Protein AF-A0A921KR02-F1 (afdb_monomer_lite)

Structure (mmCIF, N/CA/C/O backbone):
data_AF-A0A921KR02-F1
#
_entry.id   AF-A0A921KR02-F1
#
loop_
_atom_site.group_PDB
_atom_site.id
_atom_site.type_symbol
_atom_site.label_atom_id
_atom_site.label_alt_id
_atom_site.label_comp_id
_atom_site.label_asym_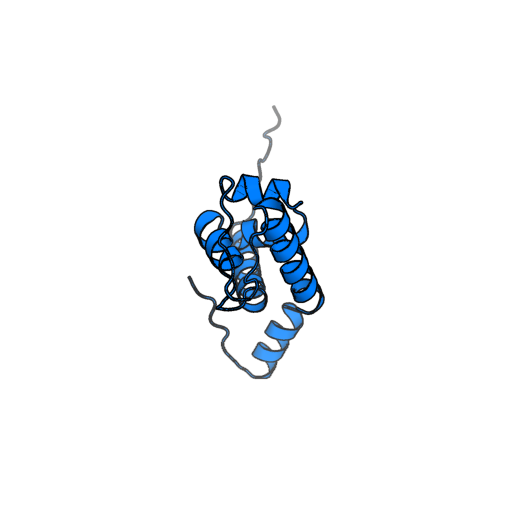id
_atom_site.label_entity_id
_atom_site.label_seq_id
_atom_site.pdbx_PDB_ins_code
_atom_site.Cartn_x
_atom_site.Cartn_y
_atom_site.Cartn_z
_atom_site.occupancy
_atom_site.B_iso_or_equiv
_atom_site.auth_seq_id
_atom_site.auth_comp_id
_atom_site.auth_asym_id
_atom_site.auth_atom_id
_atom_site.pdbx_PDB_model_num
ATOM 1 N N . MET A 1 1 ? -11.775 42.206 -8.673 1.00 41.41 1 MET A N 1
ATOM 2 C CA . MET A 1 1 ? -10.597 41.391 -8.320 1.00 41.41 1 MET A CA 1
ATOM 3 C C . MET A 1 1 ? -11.109 40.276 -7.444 1.00 41.41 1 MET A C 1
ATOM 5 O O . MET A 1 1 ? -11.456 40.528 -6.302 1.00 41.41 1 MET A O 1
ATOM 9 N N . THR A 1 2 ? -11.335 39.119 -8.049 1.00 40.47 2 THR A N 1
ATOM 10 C CA . THR A 1 2 ? -11.981 37.967 -7.421 1.00 40.47 2 THR A CA 1
ATOM 11 C C . THR A 1 2 ? -10.914 37.214 -6.638 1.00 40.47 2 THR A C 1
ATOM 13 O O . THR A 1 2 ? -9.954 36.733 -7.236 1.00 40.47 2 THR A O 1
ATOM 16 N N . GLU A 1 3 ? -11.042 37.176 -5.315 1.00 45.16 3 GLU A N 1
ATOM 17 C CA . GLU A 1 3 ? -10.240 36.295 -4.470 1.00 45.16 3 GLU A CA 1
ATOM 18 C C . GLU A 1 3 ? -10.569 34.849 -4.851 1.00 45.16 3 GLU A C 1
ATOM 20 O O . GLU A 1 3 ? -11.730 34.442 -4.868 1.00 45.16 3 GLU A O 1
ATOM 25 N N . ASN A 1 4 ? -9.540 34.106 -5.243 1.00 53.47 4 ASN A N 1
ATOM 26 C CA . ASN A 1 4 ? -9.606 32.684 -5.532 1.00 53.47 4 ASN A CA 1
ATOM 27 C C . ASN A 1 4 ? -9.449 31.953 -4.188 1.00 53.47 4 ASN A C 1
ATOM 29 O O . ASN A 1 4 ? -8.367 32.054 -3.606 1.00 53.47 4 ASN A O 1
ATOM 33 N N . PRO A 1 5 ? -10.467 31.263 -3.642 1.00 53.84 5 PRO A N 1
ATOM 34 C CA . PRO A 1 5 ? -10.262 30.467 -2.449 1.00 53.84 5 PRO A CA 1
ATOM 35 C C . PRO A 1 5 ? -9.620 29.151 -2.887 1.00 53.84 5 PRO A C 1
ATOM 37 O O . PRO A 1 5 ? -10.306 28.191 -3.234 1.00 53.84 5 PRO A O 1
ATOM 40 N N . GLU A 1 6 ? -8.288 29.101 -2.891 1.00 56.47 6 GLU A N 1
ATOM 41 C CA . GLU A 1 6 ? -7.598 27.833 -2.672 1.00 56.47 6 GLU A CA 1
ATOM 42 C C . GLU A 1 6 ? -8.106 27.318 -1.325 1.00 56.47 6 GLU A C 1
ATOM 44 O O . GLU A 1 6 ? -7.750 27.848 -0.278 1.00 56.47 6 GLU A O 1
ATOM 49 N N . ASN A 1 7 ? -9.050 26.379 -1.348 1.00 56.28 7 ASN A N 1
ATOM 50 C CA . ASN A 1 7 ? -9.529 25.727 -0.143 1.00 56.28 7 ASN A CA 1
ATOM 51 C C . ASN A 1 7 ? -8.485 24.657 0.205 1.00 56.28 7 ASN A C 1
ATOM 53 O O . ASN A 1 7 ? -8.483 23.621 -0.468 1.00 56.28 7 ASN A O 1
ATOM 57 N N . PRO A 1 8 ? -7.570 24.878 1.173 1.00 59.44 8 PRO A N 1
ATOM 58 C CA . PRO A 1 8 ? -6.733 23.788 1.651 1.00 59.44 8 PRO A CA 1
ATOM 59 C C . PRO A 1 8 ? -7.681 22.687 2.127 1.00 59.44 8 PRO A C 1
ATOM 61 O O . PRO A 1 8 ? -8.652 22.977 2.830 1.00 59.44 8 PRO A O 1
ATOM 64 N N . GLU A 1 9 ? -7.468 21.453 1.669 1.00 62.94 9 GLU A N 1
ATOM 65 C CA . GLU A 1 9 ? -8.319 20.315 2.023 1.00 62.94 9 GLU A CA 1
ATOM 66 C C . GLU A 1 9 ? -8.625 20.333 3.528 1.00 62.94 9 GLU A C 1
ATOM 68 O O . GLU A 1 9 ? -7.728 20.527 4.350 1.00 62.94 9 GLU A O 1
ATOM 73 N N . ASN A 1 10 ? -9.906 20.199 3.886 1.00 72.56 10 ASN A N 1
ATOM 74 C CA . ASN A 1 10 ? -10.345 20.260 5.277 1.00 72.56 10 ASN A CA 1
ATOM 75 C C . ASN A 1 10 ? -9.516 19.258 6.113 1.00 72.56 10 ASN A C 1
ATOM 77 O O . ASN A 1 10 ? -9.566 18.061 5.814 1.00 72.56 10 ASN A O 1
ATOM 81 N N . PRO A 1 11 ? -8.795 19.698 7.161 1.00 70.94 11 PRO A N 1
ATOM 82 C CA . PRO A 1 11 ? -7.875 18.846 7.914 1.00 70.94 11 PRO A CA 1
ATOM 83 C C . PRO A 1 11 ? -8.544 17.598 8.503 1.00 70.94 11 PRO A C 1
ATOM 85 O O . PRO A 1 11 ? -7.907 16.552 8.616 1.00 70.94 11 PRO A O 1
ATOM 88 N N . GLU A 1 12 ? -9.837 17.662 8.826 1.00 71.44 12 GLU A N 1
ATOM 89 C CA . GLU A 1 12 ? -10.600 16.498 9.292 1.00 71.44 12 GLU A CA 1
ATOM 90 C C . GLU A 1 12 ? -10.746 15.419 8.206 1.00 71.44 12 GLU A C 1
ATOM 92 O O . GLU A 1 12 ? -10.611 14.227 8.490 1.00 71.44 12 GLU A O 1
ATOM 97 N N . ILE A 1 13 ? -10.956 15.830 6.949 1.00 74.94 13 ILE A N 1
ATOM 98 C CA . ILE A 1 13 ? -11.045 14.926 5.794 1.00 74.94 13 ILE A CA 1
ATOM 99 C C . ILE A 1 13 ? -9.684 14.278 5.547 1.00 74.94 13 ILE A C 1
ATOM 101 O O . ILE A 1 13 ? -9.606 13.064 5.345 1.00 74.94 13 ILE A O 1
ATOM 105 N N . THR A 1 14 ? -8.603 15.055 5.625 1.00 81.62 14 THR A N 1
ATOM 106 C CA . THR A 1 14 ? -7.235 14.546 5.472 1.00 81.62 14 THR A CA 1
ATOM 107 C C . THR A 1 14 ? -6.900 13.524 6.563 1.00 81.62 14 THR A C 1
ATOM 109 O O . THR A 1 14 ? -6.392 12.446 6.259 1.00 81.62 14 THR A O 1
ATOM 112 N N . HIS A 1 15 ? -7.248 13.800 7.824 1.00 83.94 15 HIS A N 1
ATOM 113 C CA . HIS A 1 15 ? -7.007 12.880 8.940 1.00 83.94 15 HIS A CA 1
ATOM 114 C C . HIS A 1 15 ? -7.783 11.564 8.809 1.00 83.94 15 HIS A C 1
ATOM 116 O O . HIS A 1 15 ? -7.213 10.492 9.024 1.00 83.94 15 HIS A O 1
ATOM 122 N N . GLU A 1 16 ? -9.066 11.619 8.448 1.00 85.25 16 GLU A N 1
ATOM 123 C CA . GLU A 1 16 ? -9.872 10.409 8.255 1.00 85.25 16 GLU A CA 1
ATOM 124 C C . GLU A 1 16 ? -9.396 9.604 7.036 1.00 85.25 16 GLU A C 1
ATOM 126 O O . GLU A 1 16 ? -9.332 8.374 7.088 1.00 85.25 16 GLU A O 1
ATOM 131 N N . THR A 1 17 ? -8.974 10.281 5.966 1.00 87.00 17 THR A N 1
ATOM 132 C CA . THR A 1 17 ? -8.399 9.635 4.775 1.00 87.00 17 THR A CA 1
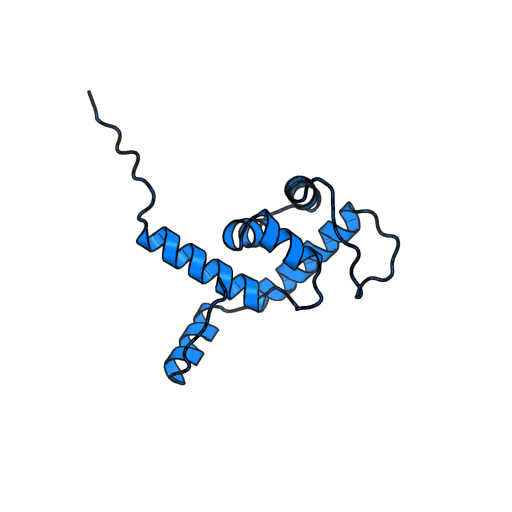ATOM 133 C C . THR A 1 17 ? -7.093 8.915 5.107 1.00 87.00 17 THR A C 1
ATOM 135 O O . THR A 1 17 ? -6.931 7.743 4.765 1.00 87.00 17 THR A O 1
ATOM 138 N N . GLU A 1 18 ? -6.188 9.564 5.842 1.00 88.56 18 GLU A N 1
ATOM 139 C CA . GLU A 1 18 ? -4.946 8.947 6.326 1.00 88.56 18 GLU A CA 1
ATOM 140 C C . GLU A 1 18 ? -5.226 7.758 7.252 1.00 88.56 18 GLU A C 1
ATOM 142 O O . GLU A 1 18 ? -4.610 6.695 7.135 1.00 88.56 18 GLU A O 1
ATOM 147 N N . ARG A 1 19 ? -6.203 7.895 8.153 1.00 88.19 19 ARG A N 1
ATOM 148 C CA . ARG A 1 19 ? -6.617 6.822 9.061 1.00 88.19 19 ARG A CA 1
ATOM 149 C C . ARG A 1 19 ? -7.130 5.602 8.295 1.00 88.19 19 ARG A C 1
ATOM 151 O O . ARG A 1 19 ? -6.713 4.477 8.582 1.00 88.19 19 ARG A O 1
ATOM 158 N N . ARG A 1 20 ? -7.996 5.818 7.304 1.00 89.88 20 ARG A N 1
ATOM 159 C CA . ARG A 1 20 ? -8.528 4.768 6.423 1.00 89.88 20 ARG A CA 1
ATOM 160 C C . ARG A 1 20 ? -7.430 4.123 5.591 1.00 89.88 20 ARG A C 1
ATOM 162 O O . ARG A 1 20 ? -7.398 2.897 5.482 1.00 89.88 20 ARG A O 1
ATOM 169 N N . ALA A 1 21 ? -6.498 4.913 5.065 1.00 91.88 21 ALA A N 1
ATOM 170 C CA . ALA A 1 21 ? -5.365 4.394 4.313 1.00 91.88 21 ALA A CA 1
ATOM 171 C C . ALA A 1 21 ? -4.486 3.477 5.170 1.00 91.88 21 ALA A C 1
ATOM 173 O O . ALA A 1 21 ? -4.172 2.369 4.745 1.00 91.88 21 ALA A O 1
ATOM 174 N N . ARG A 1 22 ? -4.160 3.883 6.403 1.00 91.06 22 ARG A N 1
ATOM 175 C CA . ARG A 1 22 ? -3.393 3.053 7.348 1.00 91.06 22 ARG A CA 1
ATOM 176 C C . ARG A 1 22 ? -4.100 1.742 7.667 1.00 91.06 22 ARG A C 1
ATOM 178 O O . ARG A 1 22 ? -3.467 0.694 7.614 1.00 91.06 22 ARG A O 1
ATOM 185 N N . LEU A 1 23 ? -5.403 1.790 7.955 1.00 90.50 23 LEU A N 1
ATOM 186 C CA . LEU A 1 23 ? -6.186 0.585 8.234 1.00 90.50 23 LEU A CA 1
ATOM 187 C C . LEU A 1 23 ? -6.205 -0.362 7.028 1.00 90.50 23 LEU A C 1
ATOM 189 O O . LEU A 1 23 ? -5.917 -1.546 7.174 1.00 90.50 23 LEU A O 1
ATOM 193 N N . THR A 1 24 ? -6.485 0.170 5.837 1.00 91.88 24 THR A N 1
ATOM 194 C CA . THR A 1 24 ? -6.483 -0.610 4.591 1.00 91.88 24 THR A CA 1
ATOM 195 C C . THR A 1 24 ? -5.111 -1.230 4.349 1.00 91.88 24 THR A C 1
ATOM 197 O O . THR A 1 24 ? -5.014 -2.417 4.057 1.00 91.88 24 THR A O 1
ATOM 200 N N . TRP A 1 25 ? -4.042 -0.450 4.529 1.00 91.75 25 TRP A N 1
ATOM 201 C CA . TRP A 1 25 ? -2.671 -0.919 4.364 1.00 91.75 25 TRP A CA 1
ATOM 202 C C . TRP A 1 25 ? -2.321 -2.038 5.349 1.00 91.75 25 TRP A C 1
ATOM 204 O O . TRP A 1 25 ? -1.694 -3.017 4.962 1.00 91.75 25 TRP A O 1
ATOM 214 N N . SER A 1 26 ? -2.767 -1.943 6.606 1.00 88.31 26 SER A N 1
ATOM 215 C CA . SER A 1 26 ? -2.584 -3.004 7.607 1.00 88.31 26 SER A CA 1
ATOM 216 C C . SER A 1 26 ? -3.339 -4.295 7.279 1.00 88.31 26 SER A C 1
ATOM 218 O O . SER A 1 26 ? -2.895 -5.363 7.685 1.00 88.31 26 SER A O 1
ATOM 220 N N . LEU A 1 27 ? -4.461 -4.218 6.559 1.00 86.69 27 LEU A N 1
ATOM 221 C CA . LEU A 1 27 ? -5.190 -5.399 6.074 1.00 86.69 27 LEU A CA 1
ATOM 222 C C . LEU A 1 27 ? -4.579 -5.971 4.784 1.00 86.69 27 LEU A C 1
ATOM 224 O O . LEU A 1 27 ? -4.738 -7.152 4.490 1.00 86.69 27 LEU A O 1
ATOM 228 N N . LEU A 1 28 ? -3.892 -5.126 4.016 1.00 89.12 28 LEU A N 1
ATOM 229 C CA . LEU A 1 28 ? -3.277 -5.454 2.735 1.00 89.12 28 LEU A CA 1
ATOM 230 C C . LEU A 1 28 ? -1.895 -6.110 2.873 1.00 89.12 28 LEU A C 1
ATOM 232 O O . LEU A 1 28 ? -1.575 -7.056 2.145 1.00 89.12 28 LEU A O 1
ATOM 236 N N . ALA A 1 29 ? -1.054 -5.546 3.742 1.00 84.38 29 ALA A N 1
ATOM 237 C CA . ALA A 1 29 ? 0.349 -5.903 3.877 1.00 84.38 29 ALA A CA 1
ATOM 238 C C . ALA A 1 29 ? 0.508 -7.130 4.782 1.00 84.38 29 ALA A C 1
ATOM 240 O O . ALA A 1 29 ? 0.208 -7.088 5.975 1.00 84.38 29 ALA A O 1
ATOM 241 N N . GLU A 1 30 ? 1.024 -8.223 4.225 1.00 80.81 30 GLU A N 1
ATOM 242 C CA . GLU A 1 30 ? 1.461 -9.360 5.033 1.00 80.81 30 GLU A CA 1
ATOM 243 C C . GLU A 1 30 ? 2.792 -9.029 5.729 1.00 80.81 30 GLU A C 1
ATOM 245 O O . GLU A 1 30 ? 3.632 -8.353 5.131 1.00 80.81 30 GLU A O 1
ATOM 250 N N . PRO A 1 31 ? 3.048 -9.536 6.951 1.00 76.62 31 PRO A N 1
ATOM 251 C CA . PRO A 1 31 ? 4.294 -9.263 7.676 1.00 76.62 31 PRO A CA 1
ATOM 252 C C . PRO A 1 31 ? 5.576 -9.623 6.908 1.00 76.62 31 PRO A C 1
ATOM 254 O O . PRO A 1 31 ? 6.633 -9.066 7.186 1.00 76.62 31 PRO A O 1
ATOM 257 N N . SER A 1 32 ? 5.494 -10.556 5.957 1.00 80.06 32 SER A N 1
ATOM 258 C CA . SER A 1 32 ? 6.608 -10.996 5.110 1.00 80.06 32 SER A CA 1
ATOM 259 C C . SER A 1 32 ? 6.727 -10.254 3.770 1.00 80.06 32 SER A C 1
ATOM 261 O O . SER A 1 32 ? 7.638 -10.555 3.000 1.00 80.06 32 SER A O 1
ATOM 263 N N . ASP A 1 33 ? 5.828 -9.314 3.461 1.00 87.25 33 ASP A N 1
ATOM 264 C CA . ASP A 1 33 ? 5.837 -8.542 2.211 1.00 87.25 33 ASP A CA 1
ATOM 265 C C . ASP A 1 33 ? 6.813 -7.355 2.335 1.00 87.25 33 ASP A C 1
ATOM 267 O O . ASP A 1 33 ? 6.470 -6.256 2.781 1.00 87.25 33 ASP A O 1
ATOM 271 N N . ALA A 1 34 ? 8.078 -7.603 1.980 1.00 88.38 34 ALA A N 1
ATOM 272 C CA . ALA A 1 34 ? 9.156 -6.620 2.095 1.00 88.38 34 ALA A CA 1
ATOM 273 C C . ALA A 1 34 ? 8.939 -5.388 1.197 1.00 88.38 34 ALA A C 1
ATOM 275 O O . ALA A 1 34 ? 9.344 -4.281 1.558 1.00 88.38 34 ALA A O 1
ATOM 276 N N . VAL A 1 35 ? 8.276 -5.561 0.048 1.00 90.75 35 VAL A N 1
ATOM 277 C CA . VAL A 1 35 ? 7.949 -4.457 -0.864 1.00 90.75 35 VAL A CA 1
ATOM 278 C C . VAL A 1 35 ? 6.885 -3.556 -0.235 1.00 90.75 35 VAL A C 1
ATOM 280 O O . VAL A 1 35 ? 7.010 -2.333 -0.290 1.00 90.75 35 VAL A O 1
ATOM 283 N N . ALA A 1 36 ? 5.878 -4.134 0.427 1.00 91.25 36 ALA A N 1
ATOM 284 C CA . ALA A 1 36 ? 4.849 -3.364 1.122 1.00 91.25 36 ALA A CA 1
ATOM 285 C C . ALA A 1 36 ? 5.423 -2.592 2.320 1.00 91.25 36 ALA A C 1
ATOM 287 O O . ALA A 1 36 ? 5.054 -1.438 2.555 1.00 91.25 36 ALA A O 1
ATOM 288 N N . LEU A 1 37 ? 6.355 -3.193 3.066 1.00 89.88 37 LEU A N 1
ATOM 289 C CA . LEU A 1 37 ? 7.050 -2.486 4.141 1.00 89.88 37 LEU A CA 1
ATOM 290 C C . LEU A 1 37 ? 7.819 -1.275 3.592 1.00 89.88 37 LEU A C 1
ATOM 292 O O . LEU A 1 37 ? 7.599 -0.155 4.054 1.00 89.88 37 LEU A O 1
ATOM 296 N N . MET A 1 38 ? 8.641 -1.481 2.558 1.00 92.12 38 MET A N 1
ATOM 297 C CA . MET A 1 38 ? 9.428 -0.411 1.938 1.00 92.12 38 MET A CA 1
ATOM 298 C C . MET A 1 38 ? 8.546 0.712 1.376 1.00 92.12 38 MET A C 1
ATOM 300 O O . MET A 1 38 ? 8.839 1.889 1.592 1.00 92.12 38 MET A O 1
ATOM 304 N N . ALA A 1 39 ? 7.456 0.372 0.680 1.00 93.44 39 ALA A N 1
ATOM 305 C CA . ALA A 1 39 ? 6.536 1.361 0.122 1.00 93.44 39 ALA A CA 1
ATOM 306 C C . ALA A 1 39 ? 5.902 2.228 1.217 1.00 93.44 39 ALA A C 1
ATOM 308 O O . ALA A 1 39 ? 5.875 3.453 1.097 1.00 93.44 39 ALA A O 1
ATOM 309 N N . ARG A 1 40 ? 5.459 1.616 2.324 1.00 92.25 40 ARG A N 1
ATOM 310 C CA . ARG A 1 40 ? 4.917 2.356 3.473 1.00 92.25 40 ARG A CA 1
ATOM 311 C C . ARG A 1 40 ? 5.961 3.269 4.105 1.00 92.25 40 ARG A C 1
ATOM 313 O O . ARG A 1 40 ? 5.634 4.408 4.421 1.00 92.25 40 ARG A O 1
ATOM 320 N N . GLU A 1 41 ? 7.173 2.768 4.334 1.00 91.06 41 GLU A N 1
ATOM 321 C CA . GLU A 1 41 ? 8.239 3.526 5.000 1.00 91.06 41 GLU A CA 1
ATOM 322 C C . GLU A 1 41 ? 8.667 4.753 4.194 1.00 91.06 41 GLU A C 1
ATOM 324 O O . GLU A 1 41 ? 8.934 5.801 4.777 1.00 91.06 41 GLU A O 1
ATOM 329 N N . ARG A 1 42 ? 8.698 4.644 2.862 1.00 92.81 42 ARG A N 1
ATOM 330 C CA . ARG A 1 42 ? 9.127 5.741 1.987 1.00 92.81 42 ARG A CA 1
ATOM 331 C C . ARG A 1 42 ? 8.025 6.735 1.655 1.00 92.81 42 ARG A C 1
ATOM 333 O O . ARG A 1 42 ? 8.294 7.929 1.580 1.00 92.81 42 ARG A O 1
ATOM 340 N N . LEU A 1 43 ? 6.808 6.252 1.423 1.00 92.50 43 LEU A N 1
ATOM 341 C CA . LEU A 1 43 ? 5.733 7.057 0.834 1.00 92.50 43 LEU A CA 1
ATOM 342 C C . LEU A 1 43 ? 4.622 7.394 1.834 1.00 92.50 43 LEU A C 1
ATOM 344 O O . LEU A 1 43 ? 3.798 8.270 1.583 1.00 92.50 43 LEU A O 1
ATOM 348 N N . GLY A 1 44 ? 4.572 6.695 2.968 1.00 92.25 44 GLY A N 1
ATOM 349 C CA . GLY A 1 44 ? 3.420 6.711 3.860 1.00 92.25 44 GLY A CA 1
ATOM 350 C C . GLY A 1 44 ? 2.269 5.840 3.344 1.00 92.25 44 GLY A C 1
ATOM 351 O O . GLY A 1 44 ? 2.252 5.370 2.208 1.00 92.25 44 GLY A O 1
ATOM 352 N N . SER A 1 45 ? 1.282 5.587 4.207 1.00 91.81 45 SER A N 1
ATOM 353 C CA . SER A 1 45 ? 0.210 4.623 3.913 1.00 91.81 45 SER A CA 1
ATOM 354 C C . SER A 1 45 ? -0.741 5.082 2.809 1.00 91.81 45 SER A C 1
ATOM 356 O O . SER A 1 45 ? -1.206 4.247 2.038 1.00 91.81 45 SER A O 1
ATOM 358 N N . ARG A 1 46 ? -1.028 6.386 2.708 1.00 92.75 46 ARG A N 1
ATOM 359 C CA . ARG A 1 46 ? -1.930 6.918 1.680 1.00 92.75 46 ARG A CA 1
ATOM 360 C C . ARG A 1 46 ? -1.348 6.790 0.277 1.00 92.75 46 ARG A C 1
ATOM 362 O O . ARG A 1 46 ? -1.951 6.122 -0.555 1.00 92.75 46 ARG A O 1
ATOM 369 N N . ALA A 1 47 ? -0.165 7.351 0.040 1.00 93.12 47 ALA A N 1
ATOM 370 C CA . ALA A 1 47 ? 0.477 7.283 -1.271 1.00 93.12 47 ALA A CA 1
ATOM 371 C C . ALA A 1 47 ? 0.811 5.835 -1.672 1.00 93.12 47 ALA A C 1
ATOM 373 O O . ALA A 1 47 ? 0.610 5.448 -2.821 1.00 93.12 47 ALA A O 1
ATOM 374 N N . ALA A 1 48 ? 1.238 4.991 -0.725 1.00 94.31 48 ALA A N 1
ATOM 375 C CA . ALA A 1 48 ? 1.463 3.576 -1.009 1.00 94.31 48 ALA A CA 1
ATOM 376 C C . ALA A 1 48 ? 0.165 2.854 -1.427 1.00 94.31 48 ALA A C 1
ATOM 378 O O . ALA A 1 48 ? 0.175 2.055 -2.365 1.00 94.31 48 ALA A O 1
ATOM 379 N N . LEU A 1 49 ? -0.970 3.163 -0.785 1.00 94.25 49 LEU A N 1
ATOM 380 C CA . LEU A 1 49 ? -2.274 2.609 -1.156 1.00 94.25 49 LEU A CA 1
ATOM 381 C C . LEU A 1 49 ? -2.754 3.100 -2.529 1.00 94.25 49 LEU A C 1
ATOM 383 O O . LEU A 1 49 ? -3.344 2.321 -3.276 1.00 94.25 49 LEU A O 1
ATOM 387 N N . GLU A 1 50 ? -2.502 4.364 -2.873 1.00 94.81 50 GLU A N 1
ATOM 388 C CA . GLU A 1 50 ? -2.784 4.910 -4.207 1.00 94.81 50 GLU A CA 1
ATOM 389 C C . GLU A 1 50 ? -1.991 4.155 -5.286 1.00 94.81 50 GLU A C 1
ATOM 391 O O . GLU A 1 50 ? -2.580 3.694 -6.267 1.00 94.81 50 GLU A O 1
ATOM 396 N N . LEU A 1 51 ? -0.694 3.906 -5.061 1.00 95.38 51 LEU A N 1
ATOM 397 C CA . LEU A 1 51 ? 0.113 3.087 -5.971 1.00 95.38 51 LEU A CA 1
ATOM 398 C C . LEU A 1 51 ? -0.425 1.659 -6.097 1.00 95.38 51 LEU A C 1
ATOM 400 O O . LEU A 1 51 ? -0.539 1.138 -7.203 1.00 95.38 51 LEU A O 1
ATOM 404 N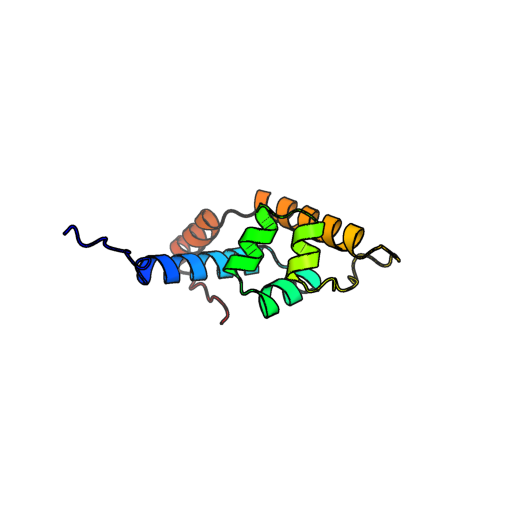 N . ALA A 1 52 ? -0.794 1.024 -4.983 1.00 94.94 52 ALA A N 1
ATOM 405 C CA . ALA A 1 52 ? -1.325 -0.337 -5.005 1.00 94.94 52 ALA A CA 1
ATOM 406 C C . ALA A 1 52 ? -2.600 -0.470 -5.856 1.00 94.94 52 ALA A C 1
ATOM 408 O O . ALA A 1 52 ? -2.848 -1.529 -6.436 1.00 94.94 52 ALA A O 1
ATOM 409 N N . ARG A 1 53 ? -3.404 0.595 -5.942 1.00 94.44 53 ARG A N 1
ATOM 410 C CA . ARG A 1 53 ? -4.619 0.633 -6.760 1.00 94.44 53 ARG A CA 1
ATOM 411 C C . ARG A 1 53 ? -4.283 0.850 -8.230 1.00 94.44 53 ARG A C 1
ATOM 413 O O . ARG A 1 53 ? -4.589 -0.008 -9.059 1.00 94.44 53 ARG A O 1
ATOM 420 N N . GLU A 1 54 ? -3.572 1.928 -8.537 1.00 95.88 54 GLU A N 1
ATOM 421 C CA . GLU A 1 54 ? -3.547 2.475 -9.898 1.00 95.88 54 GLU A CA 1
ATOM 422 C C . GLU A 1 54 ? -2.211 2.297 -10.626 1.00 95.88 54 GLU A C 1
ATOM 424 O O . GLU A 1 54 ? -2.185 2.293 -11.853 1.00 95.88 54 GLU A O 1
ATOM 429 N N . ALA A 1 55 ? -1.103 2.076 -9.914 1.00 95.81 55 ALA A N 1
ATOM 430 C CA . ALA A 1 55 ? 0.218 2.133 -10.534 1.00 95.81 55 ALA A CA 1
ATOM 431 C C . ALA A 1 55 ? 0.508 0.970 -11.492 1.00 95.81 55 ALA A C 1
ATOM 433 O O . ALA A 1 55 ? 0.082 -0.180 -11.323 1.00 95.81 55 ALA A O 1
ATOM 434 N N . THR A 1 56 ? 1.326 1.263 -12.486 1.00 96.31 56 THR A N 1
ATOM 435 C CA . THR A 1 56 ? 2.055 0.290 -13.294 1.00 96.31 56 THR A CA 1
ATOM 436 C C . THR A 1 56 ? 3.313 -0.197 -12.556 1.00 96.31 56 THR A C 1
ATOM 438 O O . THR A 1 56 ? 3.787 0.460 -11.624 1.00 96.31 56 THR A O 1
ATOM 441 N N . PRO A 1 57 ? 3.912 -1.333 -12.966 1.00 94.31 57 PRO A N 1
ATOM 442 C CA . PRO A 1 57 ? 5.177 -1.802 -12.391 1.00 94.31 57 PRO A CA 1
ATOM 443 C C . PRO A 1 57 ? 6.305 -0.765 -12.488 1.00 94.31 57 PRO A C 1
ATOM 445 O O . PRO A 1 57 ? 7.074 -0.594 -11.544 1.00 94.31 57 PRO A O 1
ATOM 448 N N . THR A 1 58 ? 6.365 -0.025 -13.597 1.00 94.69 58 THR A N 1
ATOM 449 C CA . THR A 1 58 ? 7.358 1.032 -13.818 1.00 94.69 58 THR A CA 1
ATOM 450 C C . THR A 1 58 ? 7.155 2.222 -12.882 1.00 94.69 58 THR A C 1
ATOM 452 O O . THR A 1 58 ? 8.129 2.740 -12.343 1.00 94.69 58 THR A O 1
ATOM 455 N N . GLU A 1 59 ? 5.910 2.638 -12.640 1.00 96.06 59 GLU A N 1
ATOM 456 C CA . GLU A 1 59 ? 5.602 3.711 -11.683 1.00 96.06 59 GLU A CA 1
ATOM 457 C C . GLU A 1 59 ? 5.924 3.297 -10.246 1.00 96.06 59 GLU A C 1
ATOM 459 O O . GLU A 1 59 ? 6.492 4.092 -9.500 1.00 96.06 59 GLU A O 1
ATOM 464 N N . LEU A 1 60 ? 5.645 2.041 -9.872 1.00 94.81 60 LEU A N 1
ATOM 465 C CA . LEU A 1 60 ? 6.049 1.515 -8.568 1.00 94.81 60 LEU A CA 1
ATOM 466 C C . LEU A 1 60 ? 7.576 1.505 -8.426 1.00 94.81 60 LEU A C 1
ATOM 468 O O . LEU A 1 60 ? 8.099 1.947 -7.408 1.00 94.81 60 LEU A O 1
ATOM 472 N N . LEU A 1 61 ? 8.303 1.042 -9.446 1.00 93.81 61 LEU A N 1
ATOM 473 C CA . LEU A 1 61 ? 9.764 1.080 -9.443 1.00 93.81 61 LEU A CA 1
ATOM 474 C C . LEU A 1 61 ? 10.295 2.501 -9.287 1.00 93.81 61 LEU A C 1
ATOM 476 O O . LEU A 1 61 ? 11.177 2.726 -8.465 1.00 93.81 61 LEU A O 1
ATOM 480 N N . ALA A 1 62 ? 9.761 3.454 -10.050 1.00 94.31 62 ALA A N 1
ATOM 481 C CA . ALA A 1 62 ? 10.169 4.850 -9.969 1.00 94.31 62 ALA A CA 1
ATOM 482 C C . ALA A 1 62 ? 9.910 5.434 -8.571 1.00 94.31 62 ALA A C 1
ATOM 484 O O . ALA A 1 62 ? 10.792 6.076 -8.009 1.00 94.31 62 ALA A O 1
ATOM 485 N N . ALA A 1 63 ? 8.748 5.146 -7.977 1.00 93.62 63 ALA A N 1
ATOM 486 C CA . ALA A 1 63 ? 8.403 5.581 -6.624 1.00 93.62 63 ALA A CA 1
ATOM 487 C C . ALA A 1 63 ? 9.284 4.949 -5.530 1.00 93.62 63 ALA A C 1
ATOM 489 O O . ALA A 1 63 ? 9.355 5.464 -4.416 1.00 93.62 63 ALA A O 1
ATOM 490 N N . LEU A 1 64 ? 9.956 3.836 -5.837 1.00 93.00 64 LEU A N 1
ATOM 491 C CA . LEU A 1 64 ? 10.886 3.147 -4.944 1.00 93.00 64 LEU A CA 1
ATOM 492 C C . LEU A 1 64 ? 12.356 3.320 -5.368 1.00 93.00 64 LEU A C 1
ATOM 494 O O . LEU A 1 64 ? 13.203 2.505 -4.993 1.00 93.00 64 LEU A O 1
ATOM 498 N N . ASP A 1 65 ? 12.681 4.364 -6.134 1.00 90.81 65 ASP A N 1
ATOM 499 C CA . ASP A 1 65 ? 14.045 4.679 -6.589 1.00 90.81 65 ASP A CA 1
ATOM 500 C C . ASP A 1 65 ? 14.722 3.517 -7.348 1.00 90.81 65 ASP A C 1
ATOM 502 O O . ASP A 1 65 ? 15.924 3.260 -7.235 1.00 90.81 65 ASP A O 1
ATOM 506 N N . GLY A 1 66 ? 13.928 2.746 -8.092 1.00 86.69 66 GLY A N 1
ATOM 507 C CA . GLY A 1 66 ? 14.362 1.560 -8.829 1.00 86.69 66 GLY A CA 1
ATOM 508 C C . GLY A 1 66 ? 14.719 0.359 -7.948 1.00 86.69 66 GLY A C 1
ATOM 509 O O . GLY A 1 66 ? 15.248 -0.627 -8.461 1.00 86.69 66 GLY A O 1
ATOM 510 N N . GLN A 1 67 ? 14.455 0.420 -6.640 1.00 83.94 67 GLN A N 1
ATOM 511 C CA . GLN A 1 67 ? 14.760 -0.644 -5.684 1.00 83.94 67 GLN A CA 1
ATOM 512 C C . GLN A 1 67 ? 13.491 -1.416 -5.319 1.00 83.94 67 GLN A C 1
ATOM 514 O O . GLN A 1 67 ? 12.544 -0.851 -4.782 1.00 83.94 67 GLN A O 1
ATOM 519 N N . VAL A 1 68 ? 13.493 -2.728 -5.550 1.00 84.00 68 VAL A N 1
ATOM 520 C CA . VAL A 1 68 ? 12.438 -3.636 -5.079 1.00 84.00 68 VAL A CA 1
ATOM 521 C C . VAL A 1 68 ? 13.117 -4.802 -4.365 1.00 84.00 68 VAL A C 1
ATOM 523 O O . VAL A 1 68 ? 13.893 -5.518 -5.004 1.00 84.00 68 VAL A O 1
ATOM 526 N N . PRO A 1 69 ? 12.882 -4.987 -3.052 1.00 81.69 69 PRO A N 1
ATOM 527 C CA . PRO A 1 69 ? 13.437 -6.108 -2.308 1.00 81.69 69 PRO A CA 1
ATOM 528 C C . PRO A 1 69 ? 13.046 -7.448 -2.926 1.00 81.69 69 PRO A C 1
ATOM 530 O O . PRO A 1 69 ? 11.920 -7.625 -3.391 1.00 81.69 69 PRO A O 1
ATOM 533 N N . ALA A 1 70 ? 13.962 -8.413 -2.873 1.00 70.38 70 ALA A N 1
ATOM 534 C CA . ALA A 1 70 ? 13.601 -9.805 -3.091 1.00 70.38 70 ALA A CA 1
ATOM 535 C C . ALA A 1 70 ? 12.702 -10.283 -1.942 1.00 70.38 70 ALA A C 1
ATOM 537 O O . ALA A 1 70 ? 12.924 -9.933 -0.780 1.00 70.38 70 ALA A O 1
ATOM 538 N N . GLU A 1 71 ? 11.699 -11.095 -2.256 1.00 68.75 71 GLU A N 1
ATOM 539 C CA . GLU A 1 71 ? 10.782 -11.632 -1.257 1.00 68.75 71 GLU A CA 1
ATOM 540 C C . GLU A 1 71 ? 11.114 -13.073 -0.909 1.00 68.75 71 GLU A C 1
ATOM 542 O O . GLU A 1 71 ? 11.432 -13.884 -1.773 1.00 68.75 71 GLU A O 1
ATOM 547 N N . ALA A 1 72 ? 10.949 -13.425 0.366 1.00 63.22 72 ALA A N 1
ATOM 548 C CA . ALA A 1 72 ? 11.131 -14.800 0.824 1.00 63.22 72 ALA A CA 1
ATOM 549 C C . ALA A 1 72 ? 10.151 -15.784 0.152 1.00 63.22 72 ALA A C 1
ATOM 551 O O . ALA A 1 72 ? 10.478 -16.956 -0.018 1.00 63.22 72 ALA A O 1
ATOM 552 N N . ALA A 1 73 ? 8.965 -15.306 -0.242 1.00 61.19 73 ALA A N 1
ATOM 553 C CA . ALA A 1 73 ? 7.956 -16.089 -0.955 1.00 61.19 73 ALA A CA 1
ATOM 554 C C . ALA A 1 73 ? 8.280 -16.295 -2.447 1.00 61.19 73 ALA A C 1
ATOM 556 O O . ALA A 1 73 ? 7.580 -17.048 -3.122 1.00 61.19 73 ALA A O 1
ATOM 557 N N . ASP A 1 74 ? 9.324 -15.640 -2.961 1.00 60.19 74 ASP A N 1
ATOM 558 C CA . ASP A 1 74 ? 9.692 -15.655 -4.372 1.00 60.19 74 ASP A CA 1
ATOM 559 C C . ASP A 1 74 ? 11.207 -15.884 -4.528 1.00 60.19 74 ASP A C 1
ATOM 561 O O . ASP A 1 74 ? 11.968 -14.943 -4.761 1.00 60.19 74 ASP A O 1
ATOM 565 N N . PRO A 1 75 ? 11.683 -17.138 -4.383 1.00 54.84 75 PRO A N 1
ATOM 566 C CA . PRO A 1 75 ? 13.109 -17.479 -4.432 1.00 54.84 75 PRO A CA 1
ATOM 567 C C . PRO A 1 75 ? 13.749 -17.355 -5.836 1.00 54.84 75 PRO A C 1
ATOM 569 O O . PRO A 1 75 ? 14.763 -17.993 -6.117 1.00 54.84 75 PRO A O 1
ATOM 572 N N . GLY A 1 76 ? 13.181 -16.553 -6.740 1.00 55.03 76 GLY A N 1
ATOM 573 C CA . GLY A 1 76 ? 13.599 -16.426 -8.134 1.00 55.03 76 GLY A CA 1
ATOM 574 C C . GLY A 1 76 ? 14.389 -15.152 -8.443 1.00 55.03 76 GLY A C 1
ATOM 575 O O . GLY A 1 76 ? 14.051 -14.055 -8.008 1.00 55.03 76 GLY A O 1
ATOM 576 N N . THR A 1 77 ? 15.410 -15.298 -9.288 1.00 58.41 77 THR A N 1
ATOM 577 C CA . THR A 1 77 ? 16.245 -14.259 -9.919 1.00 58.41 77 THR A CA 1
ATOM 578 C C . THR A 1 77 ? 15.457 -13.370 -10.901 1.00 58.41 77 THR A C 1
ATOM 580 O O . THR A 1 77 ? 15.779 -13.295 -12.088 1.00 58.41 77 THR A O 1
ATOM 583 N N . GLY A 1 78 ? 14.363 -12.761 -10.448 1.00 66.12 78 GLY A N 1
ATOM 584 C CA . GLY A 1 78 ? 13.520 -11.882 -11.256 1.00 66.12 78 GLY A CA 1
ATOM 585 C C . GLY A 1 78 ? 14.139 -10.499 -11.459 1.00 66.12 78 GLY A C 1
ATOM 586 O O . GLY A 1 78 ? 14.876 -10.002 -10.610 1.00 66.12 78 GLY A O 1
ATOM 587 N N . THR A 1 79 ? 13.821 -9.853 -12.583 1.00 83.25 79 THR A N 1
ATOM 588 C CA . THR A 1 79 ? 14.123 -8.428 -12.769 1.00 83.25 79 THR A CA 1
ATOM 589 C C . THR A 1 79 ? 13.305 -7.584 -11.777 1.00 83.25 79 THR A C 1
ATOM 591 O O . THR A 1 79 ? 12.207 -8.003 -11.398 1.00 83.25 79 THR A O 1
ATOM 594 N N . PRO A 1 80 ? 13.775 -6.383 -11.385 1.00 84.69 80 PRO A N 1
ATOM 595 C CA . PRO A 1 80 ? 13.012 -5.484 -10.514 1.00 84.69 80 PRO A CA 1
ATOM 596 C C . PRO A 1 80 ? 11.586 -5.213 -11.016 1.00 84.69 80 PRO A C 1
ATOM 598 O O . PRO A 1 80 ? 10.655 -5.140 -10.222 1.00 84.69 80 PRO A O 1
ATOM 601 N N . ASP A 1 81 ? 11.407 -5.141 -12.337 1.00 87.38 81 ASP A N 1
ATOM 602 C CA . ASP A 1 81 ? 10.107 -4.941 -12.988 1.00 87.38 81 ASP A CA 1
ATOM 603 C C . ASP A 1 81 ? 9.156 -6.124 -12.776 1.00 87.38 81 ASP A C 1
ATOM 605 O O . ASP A 1 81 ? 8.005 -5.947 -12.375 1.00 87.38 81 ASP A O 1
ATOM 609 N N . ALA A 1 82 ? 9.659 -7.351 -12.930 1.00 86.69 82 ALA A N 1
ATOM 610 C CA . ALA A 1 82 ? 8.868 -8.546 -12.676 1.00 86.69 82 ALA A CA 1
ATOM 611 C C . ALA A 1 82 ? 8.472 -8.652 -11.191 1.00 86.69 82 ALA A C 1
ATOM 613 O O . ALA A 1 82 ? 7.345 -9.045 -10.882 1.00 86.69 82 ALA A O 1
ATOM 614 N N . SER A 1 83 ? 9.367 -8.266 -10.276 1.00 86.94 83 SER A N 1
ATOM 615 C CA . SER A 1 83 ? 9.075 -8.212 -8.838 1.00 86.94 83 SER A CA 1
ATOM 616 C C . SER A 1 83 ? 8.028 -7.142 -8.508 1.00 86.94 83 SER A C 1
ATOM 618 O O . SER A 1 83 ? 7.068 -7.433 -7.795 1.00 86.94 83 SER A O 1
ATOM 620 N N . ALA A 1 84 ? 8.139 -5.942 -9.087 1.00 90.75 84 ALA A N 1
ATOM 621 C CA . ALA A 1 84 ? 7.143 -4.878 -8.944 1.00 90.75 84 ALA A CA 1
ATOM 622 C C . ALA A 1 84 ? 5.766 -5.308 -9.475 1.00 90.75 84 ALA A C 1
ATOM 624 O O . ALA A 1 84 ? 4.747 -5.110 -8.813 1.00 90.75 84 ALA A O 1
ATOM 625 N N . SER A 1 85 ? 5.729 -5.969 -10.635 1.00 91.88 85 SER A N 1
ATOM 626 C CA . SER A 1 85 ? 4.492 -6.496 -11.212 1.00 91.88 85 SER A CA 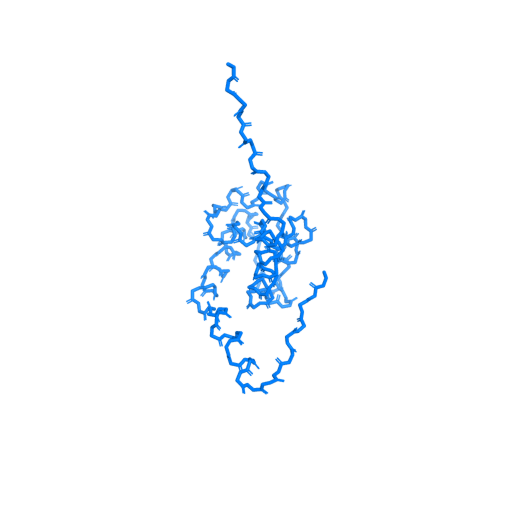1
ATOM 627 C C . SER A 1 85 ? 3.822 -7.522 -10.299 1.00 91.88 85 SER A C 1
ATOM 629 O O . SER A 1 85 ? 2.604 -7.476 -10.115 1.00 91.88 85 SER A O 1
ATOM 631 N N . ARG A 1 86 ? 4.593 -8.443 -9.707 1.00 89.38 86 ARG A N 1
ATOM 632 C CA . ARG A 1 86 ? 4.053 -9.442 -8.774 1.00 89.38 86 ARG A CA 1
ATOM 633 C C . ARG A 1 86 ? 3.550 -8.803 -7.483 1.00 89.38 86 ARG A C 1
ATOM 635 O O . ARG A 1 86 ? 2.464 -9.167 -7.032 1.00 89.38 86 ARG A O 1
ATOM 642 N N . ALA A 1 87 ? 4.272 -7.823 -6.940 1.00 91.00 87 ALA A N 1
ATOM 643 C CA . ALA A 1 87 ? 3.827 -7.069 -5.772 1.00 91.00 87 ALA A CA 1
ATOM 644 C C . ALA A 1 87 ? 2.461 -6.409 -6.016 1.00 91.00 87 ALA A C 1
ATOM 646 O O . ALA A 1 87 ? 1.506 -6.687 -5.288 1.00 91.00 87 ALA A O 1
ATOM 647 N N . LEU A 1 88 ? 2.324 -5.650 -7.110 1.00 93.69 88 LEU A N 1
ATOM 648 C CA . LEU A 1 88 ? 1.058 -5.013 -7.485 1.00 93.69 88 LEU A CA 1
ATOM 649 C C . LEU A 1 88 ? -0.069 -6.028 -7.690 1.00 93.69 88 LEU A C 1
ATOM 651 O O . LEU A 1 88 ? -1.188 -5.808 -7.227 1.00 93.69 88 LEU A O 1
ATOM 655 N N . GLN A 1 89 ? 0.203 -7.154 -8.355 1.00 92.50 89 GLN A N 1
ATOM 656 C CA . GLN A 1 89 ? -0.809 -8.186 -8.579 1.00 92.50 89 GLN A CA 1
ATOM 657 C C . GLN A 1 89 ? -1.332 -8.765 -7.261 1.00 92.50 89 GLN A C 1
ATOM 659 O O . GLN A 1 89 ? -2.547 -8.909 -7.090 1.00 92.50 89 GLN A O 1
ATOM 664 N N . ARG A 1 90 ? -0.443 -9.083 -6.315 1.00 90.81 90 ARG A N 1
ATOM 665 C CA . ARG A 1 90 ? -0.852 -9.593 -5.001 1.00 90.81 90 ARG A CA 1
ATOM 666 C C . ARG A 1 90 ? -1.631 -8.552 -4.216 1.00 90.81 90 ARG A C 1
ATOM 668 O O . ARG A 1 90 ? -2.683 -8.879 -3.673 1.00 90.81 90 ARG A O 1
ATOM 675 N N . TRP A 1 91 ? -1.156 -7.307 -4.185 1.00 93.31 91 TRP A N 1
ATOM 676 C CA . TRP A 1 91 ? -1.848 -6.233 -3.480 1.00 93.31 91 TRP A CA 1
ATOM 677 C C . TRP A 1 91 ? -3.250 -6.018 -4.041 1.00 93.31 91 TRP A C 1
ATOM 679 O O . TRP A 1 91 ? -4.214 -6.023 -3.286 1.00 93.31 91 TRP A O 1
ATOM 689 N N . ARG A 1 92 ? -3.405 -5.946 -5.364 1.00 93.69 92 ARG A N 1
ATOM 690 C CA . ARG A 1 92 ? -4.721 -5.807 -6.005 1.00 93.69 92 ARG A CA 1
ATOM 691 C C . ARG A 1 92 ? -5.641 -6.987 -5.718 1.00 93.69 92 ARG A C 1
ATOM 693 O O . ARG A 1 92 ? -6.816 -6.787 -5.428 1.00 93.69 92 ARG A O 1
ATOM 700 N N . SER A 1 93 ? -5.100 -8.205 -5.740 1.00 91.81 93 SER A N 1
ATOM 701 C CA . SER A 1 93 ? -5.866 -9.415 -5.419 1.00 91.81 93 SER A CA 1
ATOM 702 C C . SER A 1 93 ? -6.388 -9.390 -3.979 1.00 91.81 93 SER A C 1
ATOM 704 O O . SER A 1 93 ? -7.531 -9.760 -3.732 1.00 91.81 93 SER A O 1
ATOM 706 N N . ARG A 1 94 ? -5.579 -8.907 -3.028 1.00 90.69 94 ARG A N 1
ATOM 707 C CA . ARG A 1 94 ? -5.992 -8.729 -1.629 1.00 90.69 94 ARG A CA 1
ATOM 708 C C . ARG A 1 94 ? -6.959 -7.557 -1.461 1.00 90.69 94 ARG A C 1
ATOM 710 O O . ARG A 1 94 ? -7.962 -7.714 -0.779 1.00 90.69 94 ARG A O 1
ATOM 717 N N . LEU A 1 95 ? -6.714 -6.417 -2.112 1.00 91.50 95 LEU A N 1
ATOM 718 C CA . LEU A 1 95 ? -7.617 -5.259 -2.090 1.00 91.50 95 LEU A CA 1
ATOM 719 C C . LEU A 1 95 ? -9.023 -5.630 -2.562 1.00 91.50 95 LEU A C 1
ATOM 721 O O . LEU A 1 95 ? -9.991 -5.180 -1.963 1.00 91.50 95 LEU A O 1
ATOM 725 N N . ALA A 1 96 ? -9.139 -6.488 -3.577 1.00 91.44 96 ALA A N 1
ATOM 726 C CA . ALA A 1 96 ? -10.428 -6.984 -4.053 1.00 91.44 96 ALA A CA 1
ATOM 727 C C . ALA A 1 96 ? -11.201 -7.805 -2.999 1.00 91.44 96 ALA A C 1
ATOM 729 O O . ALA A 1 96 ? -12.417 -7.934 -3.104 1.00 91.44 96 ALA A O 1
ATOM 730 N N . ALA A 1 97 ? -10.512 -8.357 -1.996 1.00 88.94 97 ALA A N 1
ATOM 731 C CA . ALA A 1 97 ? -11.100 -9.132 -0.906 1.00 88.94 97 ALA A CA 1
ATOM 732 C C . ALA A 1 97 ? -11.277 -8.332 0.401 1.00 88.94 97 ALA A C 1
ATOM 734 O O . ALA A 1 97 ? -11.933 -8.817 1.323 1.00 88.94 97 ALA A O 1
ATOM 735 N N . VAL A 1 98 ? -10.688 -7.136 0.513 1.00 89.00 98 VAL A N 1
ATOM 736 C CA . VAL A 1 98 ? -10.741 -6.309 1.726 1.00 89.00 98 VAL A CA 1
ATOM 737 C C . VAL A 1 98 ? -11.951 -5.376 1.678 1.00 89.00 98 VAL A C 1
ATOM 739 O O . VAL A 1 98 ? -12.032 -4.494 0.828 1.00 89.00 98 VAL A O 1
ATOM 742 N N . ASP A 1 99 ? -12.841 -5.510 2.660 1.00 87.94 99 ASP A N 1
ATOM 743 C CA . ASP A 1 99 ? -13.921 -4.556 2.930 1.00 87.94 99 ASP A CA 1
ATOM 744 C C . ASP A 1 99 ? -13.652 -3.831 4.257 1.00 87.94 99 ASP A C 1
ATOM 746 O O . ASP A 1 99 ? -13.892 -4.349 5.351 1.00 87.94 99 ASP A O 1
ATOM 750 N N . VAL A 1 100 ? -13.094 -2.625 4.155 1.00 87.00 100 VAL A N 1
ATOM 751 C CA . VAL A 1 100 ? -12.699 -1.812 5.315 1.00 87.00 100 VAL A CA 1
ATOM 752 C C . VAL A 1 100 ? -13.915 -1.346 6.112 1.00 87.00 100 VAL A C 1
ATOM 754 O O . VAL A 1 100 ? -13.854 -1.312 7.343 1.00 87.00 100 VAL A O 1
ATOM 757 N N . GLU A 1 101 ? -15.021 -1.024 5.438 1.00 87.50 101 GLU A N 1
ATOM 758 C CA . GLU A 1 101 ? -16.236 -0.581 6.122 1.00 87.50 101 GLU A CA 1
ATOM 759 C C . GLU A 1 101 ? -16.849 -1.731 6.910 1.00 87.50 101 GLU A C 1
ATOM 761 O O . GLU A 1 101 ? -17.169 -1.551 8.084 1.00 87.50 101 GLU A O 1
ATOM 766 N N . ALA A 1 102 ? -16.923 -2.930 6.325 1.00 87.88 102 ALA A N 1
ATOM 767 C CA . ALA A 1 102 ? -17.414 -4.108 7.034 1.00 87.88 102 ALA A CA 1
ATOM 768 C C . ALA A 1 102 ? -16.543 -4.458 8.253 1.00 87.88 102 ALA A C 1
ATOM 770 O O . ALA A 1 102 ? -17.074 -4.829 9.301 1.00 87.88 102 ALA A O 1
ATOM 771 N N . VAL A 1 103 ? -15.216 -4.304 8.156 1.00 86.62 103 VAL A N 1
ATOM 772 C CA . VAL A 1 103 ? -14.296 -4.506 9.291 1.00 86.62 103 VAL A CA 1
ATOM 773 C C . VAL A 1 103 ? -14.561 -3.492 10.408 1.00 86.62 103 VAL A C 1
ATOM 775 O O . VAL A 1 103 ? -14.624 -3.866 11.582 1.00 86.62 103 VAL A O 1
ATOM 778 N N . LEU A 1 104 ? -14.738 -2.214 10.064 1.00 88.44 104 LEU A N 1
ATOM 779 C CA . LEU A 1 104 ? -15.048 -1.163 11.035 1.00 88.44 104 LEU A CA 1
ATOM 780 C C . LEU A 1 104 ? -16.430 -1.357 11.671 1.00 88.44 104 LEU A C 1
ATOM 782 O O . LEU A 1 104 ? -16.570 -1.192 12.886 1.00 88.44 104 LEU A O 1
ATOM 786 N N . GLU A 1 105 ? -17.432 -1.743 10.881 1.00 90.81 105 GLU A N 1
ATOM 787 C CA . GLU A 1 105 ? -18.777 -2.040 11.368 1.00 90.81 105 GLU A CA 1
ATOM 788 C C . GLU A 1 105 ? -18.763 -3.244 12.317 1.00 90.81 105 GLU A C 1
ATOM 790 O O . GLU A 1 105 ? -19.325 -3.177 13.411 1.00 90.81 105 GLU A O 1
ATOM 795 N N . ASP A 1 106 ? -18.080 -4.334 11.957 1.00 90.75 106 ASP A N 1
ATOM 796 C CA . ASP A 1 106 ? -17.984 -5.518 12.810 1.00 90.75 106 ASP A CA 1
ATOM 797 C C . ASP A 1 106 ? -17.265 -5.212 14.132 1.00 90.75 106 ASP A C 1
ATOM 799 O O . ASP A 1 106 ? -17.754 -5.589 15.203 1.00 90.75 106 ASP A O 1
ATOM 803 N N . ALA A 1 107 ? -16.172 -4.442 14.086 1.00 89.56 107 ALA A N 1
ATOM 804 C CA . ALA A 1 107 ? -15.486 -3.974 15.286 1.00 89.56 107 ALA A CA 1
ATOM 805 C C . ALA A 1 107 ? -16.406 -3.113 16.167 1.00 89.56 107 ALA A C 1
ATOM 807 O O . ALA A 1 107 ? -16.473 -3.327 17.381 1.00 89.56 107 ALA A O 1
ATOM 808 N N . TYR A 1 108 ? -17.172 -2.192 15.570 1.00 91.06 108 TYR A N 1
ATOM 809 C CA . TYR A 1 108 ? -18.149 -1.374 16.289 1.00 91.06 108 TYR A CA 1
ATOM 810 C C . TYR A 1 108 ? -19.233 -2.231 16.957 1.00 91.06 108 TYR A C 1
ATOM 812 O O . TYR A 1 108 ? -19.466 -2.094 18.163 1.00 91.06 108 TYR A O 1
ATOM 820 N N . ARG A 1 109 ? -19.851 -3.160 16.209 1.00 94.50 109 ARG A N 1
ATOM 821 C CA . ARG A 1 109 ? -20.893 -4.072 16.717 1.00 94.50 109 ARG A CA 1
ATOM 822 C C . ARG A 1 109 ? -20.394 -4.900 17.898 1.00 94.50 109 ARG A C 1
ATOM 824 O O . ARG A 1 109 ? -21.128 -5.095 18.863 1.00 94.50 109 ARG A O 1
ATOM 831 N N . ARG A 1 110 ? -19.134 -5.339 17.856 1.00 95.12 110 ARG A N 1
ATOM 832 C CA . ARG A 1 110 ? -18.493 -6.132 18.919 1.00 95.12 110 ARG A CA 1
ATOM 833 C C . ARG A 1 110 ? -17.867 -5.293 20.033 1.00 95.12 110 ARG A C 1
ATOM 835 O O . ARG A 1 110 ? -17.285 -5.862 20.951 1.00 95.12 110 ARG A O 1
ATOM 842 N N . ARG A 1 111 ? -17.972 -3.958 19.970 1.00 93.69 111 ARG A N 1
ATOM 843 C CA . ARG A 1 111 ? -17.320 -3.018 20.904 1.00 93.69 111 ARG A CA 1
ATOM 844 C C . ARG A 1 111 ? -15.798 -3.215 20.988 1.00 93.69 111 ARG A C 1
ATOM 846 O O . ARG A 1 111 ? -15.189 -2.963 22.025 1.00 93.69 111 ARG A O 1
ATOM 853 N N . ILE A 1 112 ? -15.183 -3.639 19.886 1.00 91.31 112 ILE A N 1
ATOM 854 C CA . ILE A 1 112 ? -13.735 -3.796 19.754 1.00 91.31 112 ILE A CA 1
ATOM 855 C C . ILE A 1 112 ? -13.129 -2.440 19.401 1.00 91.31 112 ILE A C 1
ATOM 857 O O . ILE A 1 112 ? -13.538 -1.774 18.448 1.00 91.31 112 ILE A O 1
ATOM 861 N N . ARG A 1 113 ? -12.115 -2.030 20.163 1.00 87.56 113 ARG A N 1
ATOM 862 C CA . ARG A 1 113 ? -11.340 -0.826 19.863 1.00 87.56 113 ARG A CA 1
ATOM 863 C C . ARG A 1 113 ? -10.271 -1.148 18.820 1.00 87.56 113 ARG A C 1
ATOM 865 O O . ARG A 1 113 ? -9.338 -1.890 19.108 1.00 87.56 113 ARG A O 1
ATOM 872 N N . VAL A 1 114 ? -10.383 -0.548 17.637 1.00 82.88 114 VAL A N 1
ATOM 873 C CA . VAL A 1 114 ? -9.368 -0.659 16.578 1.00 82.88 114 VAL A CA 1
ATOM 874 C C . VAL A 1 114 ? -8.177 0.239 16.913 1.00 82.88 114 VAL A C 1
ATOM 876 O O . VAL A 1 114 ? -8.338 1.446 17.111 1.00 82.88 114 VAL A O 1
ATOM 879 N N . LEU A 1 115 ? -6.984 -0.351 16.971 1.00 82.88 115 LEU A N 1
ATOM 880 C CA . LEU A 1 115 ? -5.718 0.367 17.091 1.00 82.88 115 LEU A CA 1
ATOM 881 C C . LEU A 1 115 ? -5.069 0.438 15.712 1.00 82.88 115 LEU A C 1
ATOM 883 O O . LEU A 1 115 ? -4.891 -0.586 15.060 1.00 82.88 115 LEU A O 1
ATOM 887 N N . ILE A 1 116 ? -4.733 1.649 15.276 1.00 78.75 116 ILE A N 1
ATOM 888 C CA . ILE A 1 116 ? -4.085 1.893 13.988 1.00 78.75 116 ILE A CA 1
ATOM 889 C C . ILE A 1 116 ? -2.659 2.360 14.291 1.00 78.75 116 ILE A C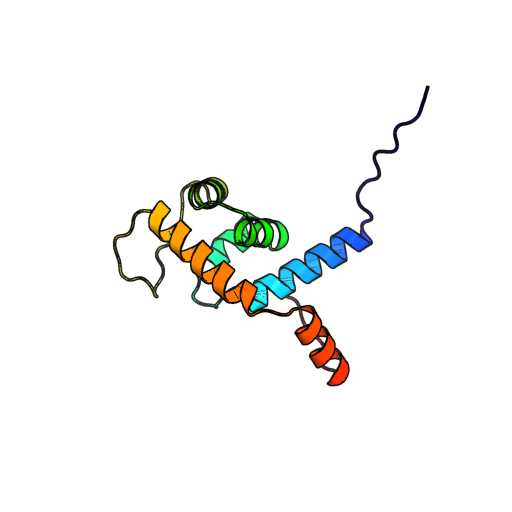 1
ATOM 891 O O . ILE A 1 116 ? -2.511 3.389 1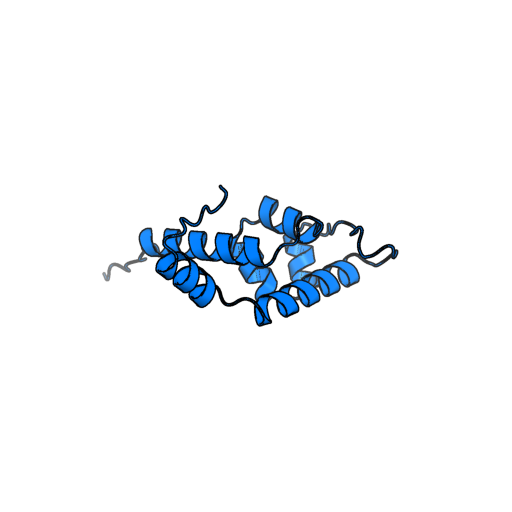4.956 1.00 78.75 116 ILE A O 1
ATOM 895 N N . PRO A 1 117 ? -1.625 1.613 13.869 1.00 68.19 117 PRO A N 1
ATOM 896 C CA . PRO A 1 117 ? -0.240 1.981 14.126 1.00 68.19 117 PRO A CA 1
ATOM 897 C C . PRO A 1 117 ? 0.134 3.365 13.574 1.00 68.19 117 PRO A C 1
ATOM 899 O O . PRO A 1 117 ? -0.338 3.789 12.509 1.00 68.19 117 PRO A O 1
ATOM 902 N N . GLY A 1 118 ? 0.999 4.040 14.338 1.00 61.31 118 GLY A N 1
ATOM 903 C CA . GLY A 1 118 ? 1.667 5.294 13.983 1.00 61.31 118 GLY A CA 1
ATOM 904 C C . GLY A 1 118 ? 2.543 5.162 12.749 1.00 61.31 118 GLY A C 1
ATOM 905 O O . GLY A 1 118 ? 3.203 4.108 12.589 1.00 61.31 118 GLY A O 1
#

pLDDT: mean 83.88, std 13.18, range [40.47, 96.31]

Secondary structure (DSSP, 8-state):
----------HHHHHHHHHHHHHHHHHH--TT-HHHHHHHHHHHHHHHHHHHHH--HHHHHHHTTT--PPPTT--S---HHHHHHHHHHHHHHHHTT--HHHHHHHHHHTT-------

Radius of gyration: 17.01 Å; chains: 1; bounding box: 37×59×35 Å

Foldseek 3Di:
DDDDPPPDPDVVVVVVLLQLLLLLLVQQDDPQQVLSVLLCVQPNSNVSVVCLPDNQLVRSCVSNVNDDDDTPVHPDPDHSSVRSNVSSVSSVVSSVVDDSVVVVVVCVVVVHDDDGDD

Sequence (118 aa):
MTENPENPENPEITHETERRARLTWSLLAEPSDAVALMARERLGSRAALELAREATPTELLAALDGQVPAEAADPGTGTPDASASRALQRWRSRLAAVDVEAVLEDAYRRRIRVLIPG

Organism: NCBI:txid173362